Protein AF-A0A497XCG8-F1 (afdb_monomer_lite)

pLDDT: mean 85.21, std 13.61, range [32.03, 95.56]

Sequence (142 aa):
MACSGTEADVRARVDAELKDAPIACLMSTLQAMTPTEKSAFMKVGLITEDKKVTEKGQKYFKRGLFCYGDLSVEKINSMTDRSEPSVGMKATEVKFTAKLVNVADWATDPEIEKAFSGIKRQIVDLSKPHERRKLLVEGKTK

Radius of gyration: 18.38 Å; chains: 1; bounding box: 43×27×50 Å

Foldseek 3Di:
DPDPDDPVRVQVVVQVVQQQDCLQWDPDQLVRDDPLQVVLCVVVPQADPVSHGDPVVVVQQHPRTGGQFTKHFPFWPDWDWDQPPPPRKIKIKTKTKIATDPGHPSLPDPSNCVSVVCSVVSNVVRRDIDIDIDIGIDDDPD

Structure (mmCIF, N/CA/C/O backbone):
data_AF-A0A497XCG8-F1
#
_entry.id   AF-A0A497XCG8-F1
#
loop_
_atom_site.group_PDB
_atom_site.id
_atom_site.type_symbol
_atom_site.label_atom_id
_atom_site.label_alt_id
_atom_site.label_comp_id
_atom_site.label_asym_id
_atom_site.label_entity_id
_atom_site.label_seq_id
_atom_site.pdbx_PDB_ins_code
_atom_site.Cartn_x
_atom_site.Cartn_y
_atom_site.Cartn_z
_atom_site.occupancy
_atom_site.B_iso_or_equiv
_atom_site.auth_seq_id
_atom_site.auth_comp_id
_atom_site.auth_asym_id
_atom_site.auth_atom_id
_atom_site.pdbx_PDB_model_num
ATOM 1 N N . MET A 1 1 ? 25.227 0.749 -26.366 1.00 37.62 1 MET A N 1
ATOM 2 C CA . MET A 1 1 ? 25.231 -0.068 -25.135 1.00 37.62 1 MET A CA 1
ATOM 3 C C . MET A 1 1 ? 24.070 0.403 -24.292 1.00 37.62 1 MET A C 1
ATOM 5 O O . MET A 1 1 ? 24.172 1.472 -23.699 1.00 37.62 1 MET A O 1
ATOM 9 N N . ALA A 1 2 ? 22.967 -0.341 -24.380 1.00 40.22 2 ALA A N 1
ATOM 10 C CA . ALA A 1 2 ? 21.763 -0.127 -23.590 1.00 40.22 2 ALA A CA 1
ATOM 11 C C . ALA A 1 2 ? 22.088 -0.244 -22.098 1.00 40.22 2 ALA A C 1
ATOM 13 O O . ALA A 1 2 ? 23.079 -0.896 -21.751 1.00 40.22 2 ALA A O 1
ATOM 14 N N . CYS A 1 3 ? 21.294 0.399 -21.241 1.00 50.88 3 CYS A N 1
ATOM 15 C CA . CYS A 1 3 ? 21.427 0.257 -19.792 1.00 50.88 3 CYS A CA 1
ATOM 16 C C . CYS A 1 3 ? 21.552 -1.230 -19.435 1.00 50.88 3 CYS A C 1
ATOM 18 O O . CYS A 1 3 ? 20.736 -2.047 -19.853 1.00 50.88 3 CYS A O 1
ATOM 20 N N . SER A 1 4 ? 22.645 -1.598 -18.772 1.00 52.75 4 SER A N 1
ATOM 21 C CA . SER A 1 4 ? 23.145 -2.974 -18.677 1.00 52.75 4 SER A CA 1
ATOM 22 C C . SER A 1 4 ? 22.381 -3.813 -17.648 1.00 52.75 4 SER A C 1
ATOM 24 O O . SER A 1 4 ? 22.963 -4.320 -16.693 1.00 52.75 4 SER A O 1
ATOM 26 N N . GLY A 1 5 ? 21.071 -3.935 -17.835 1.00 61.16 5 GLY A N 1
ATOM 27 C CA . GLY A 1 5 ? 20.199 -4.862 -17.129 1.00 61.16 5 GLY A CA 1
ATOM 28 C C . GLY A 1 5 ? 19.216 -5.474 -18.118 1.00 61.16 5 GLY A C 1
ATOM 29 O O . GLY A 1 5 ? 18.736 -4.809 -19.036 1.00 61.16 5 GLY A O 1
ATOM 30 N N . THR A 1 6 ? 18.930 -6.756 -17.956 1.00 80.75 6 THR A N 1
ATOM 31 C CA . THR A 1 6 ? 17.840 -7.416 -18.676 1.00 80.75 6 THR A CA 1
ATOM 32 C C . THR A 1 6 ? 16.494 -6.790 -18.281 1.00 80.75 6 THR A C 1
ATOM 34 O O . THR A 1 6 ? 16.385 -6.126 -17.248 1.00 80.75 6 THR A O 1
ATOM 37 N N . GLU A 1 7 ? 15.429 -7.014 -19.062 1.00 82.56 7 GLU A N 1
ATOM 38 C CA . GLU A 1 7 ? 14.069 -6.592 -18.669 1.00 82.56 7 GLU A CA 1
ATOM 39 C C . GLU A 1 7 ? 13.702 -7.096 -17.260 1.00 82.56 7 GLU A C 1
ATOM 41 O O . GLU A 1 7 ? 13.033 -6.395 -16.501 1.00 82.56 7 GLU A O 1
ATOM 46 N N . ALA A 1 8 ? 14.202 -8.277 -16.879 1.00 85.62 8 ALA A N 1
ATOM 47 C CA . ALA A 1 8 ? 14.028 -8.839 -15.547 1.00 85.62 8 ALA A CA 1
ATOM 48 C C . ALA A 1 8 ? 14.709 -7.993 -14.456 1.00 85.62 8 ALA A C 1
ATOM 50 O O . ALA A 1 8 ? 14.098 -7.746 -13.416 1.00 85.62 8 ALA A O 1
ATOM 51 N N . ASP A 1 9 ? 15.922 -7.491 -14.702 1.00 85.75 9 ASP A N 1
ATOM 52 C CA . ASP A 1 9 ? 16.643 -6.628 -13.756 1.00 85.75 9 ASP A CA 1
ATOM 53 C C . ASP A 1 9 ? 15.937 -5.279 -13.585 1.00 85.75 9 ASP A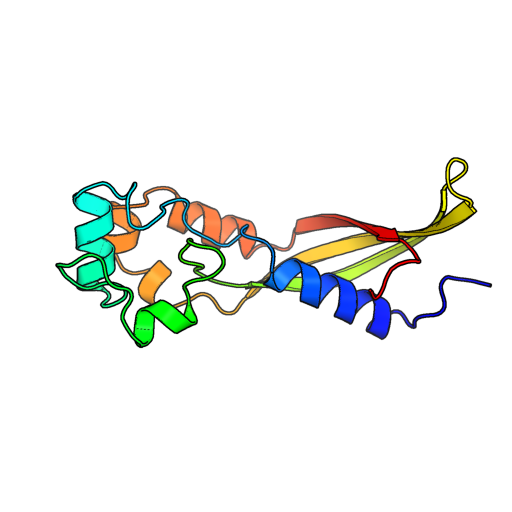 C 1
ATOM 55 O O . ASP A 1 9 ? 15.767 -4.782 -12.467 1.00 85.75 9 ASP A O 1
ATOM 59 N N . VAL A 1 10 ? 15.474 -4.694 -14.693 1.00 86.00 10 VAL A N 1
ATOM 60 C CA . VAL A 1 10 ? 14.697 -3.447 -14.678 1.00 86.00 10 VAL A CA 1
ATOM 61 C C . VAL A 1 10 ? 13.386 -3.647 -13.924 1.00 86.00 10 VAL A C 1
ATOM 63 O O . VAL A 1 10 ? 13.057 -2.846 -13.047 1.00 86.00 10 VAL A O 1
ATOM 66 N N . ARG A 1 11 ? 12.663 -4.735 -14.207 1.00 89.81 11 ARG A N 1
ATOM 67 C CA . ARG A 1 11 ? 11.433 -5.087 -13.495 1.00 89.81 11 ARG A CA 1
ATOM 68 C C . ARG A 1 11 ? 11.681 -5.236 -12.000 1.00 89.81 11 ARG A C 1
ATOM 70 O O . ARG A 1 11 ? 10.957 -4.621 -11.227 1.00 89.81 11 ARG A O 1
ATOM 77 N N . ALA A 1 12 ? 12.710 -5.981 -11.597 1.00 88.94 12 ALA A N 1
ATOM 78 C CA . ALA A 1 12 ? 13.037 -6.196 -10.190 1.00 88.94 12 ALA A CA 1
ATOM 79 C C . ALA A 1 12 ? 13.348 -4.881 -9.459 1.00 88.94 12 ALA A C 1
ATOM 81 O O . ALA A 1 12 ? 12.867 -4.669 -8.345 1.00 88.94 12 ALA A O 1
ATOM 82 N N . ARG A 1 13 ? 14.095 -3.967 -10.096 1.00 88.75 13 ARG A N 1
ATOM 83 C CA . ARG A 1 13 ? 14.369 -2.630 -9.541 1.00 88.75 13 ARG A CA 1
ATOM 84 C C . ARG A 1 13 ? 13.095 -1.803 -9.383 1.00 88.75 13 ARG A C 1
ATOM 86 O O . ARG A 1 13 ? 12.880 -1.225 -8.321 1.00 88.75 13 ARG A O 1
ATOM 93 N N . VAL A 1 14 ? 12.243 -1.764 -10.409 1.00 90.00 14 VAL A N 1
ATOM 94 C CA . VAL A 1 14 ? 10.971 -1.026 -10.349 1.00 90.00 14 VAL A CA 1
ATOM 95 C C . VAL A 1 14 ? 10.045 -1.627 -9.287 1.00 90.00 14 VAL A C 1
ATOM 97 O O . VAL A 1 14 ? 9.483 -0.879 -8.492 1.00 90.00 14 VAL A O 1
ATOM 100 N N . ASP A 1 15 ? 9.924 -2.954 -9.218 1.00 88.50 15 ASP A N 1
ATOM 101 C CA . ASP A 1 15 ? 9.139 -3.653 -8.193 1.00 88.50 15 ASP A CA 1
ATOM 102 C C . ASP A 1 15 ? 9.633 -3.340 -6.775 1.00 88.50 15 ASP A C 1
ATOM 104 O O . ASP A 1 15 ? 8.822 -3.087 -5.884 1.00 88.50 15 ASP A O 1
ATOM 108 N N . ALA A 1 16 ? 10.950 -3.327 -6.549 1.00 87.56 16 ALA A N 1
ATOM 109 C CA . ALA A 1 16 ? 11.521 -2.980 -5.249 1.00 87.56 16 ALA A CA 1
ATOM 110 C C . ALA A 1 16 ? 11.146 -1.549 -4.832 1.00 87.56 16 ALA A C 1
ATOM 112 O O . ALA A 1 16 ? 10.659 -1.337 -3.722 1.00 87.56 16 ALA A O 1
ATOM 113 N N . GLU A 1 17 ? 11.275 -0.578 -5.739 1.00 86.12 17 GLU A N 1
ATOM 114 C CA . GLU A 1 17 ? 10.885 0.807 -5.455 1.00 86.12 17 GLU A CA 1
ATOM 115 C C . GLU A 1 17 ? 9.375 0.975 -5.224 1.00 86.12 17 GLU A C 1
ATOM 117 O O . GLU A 1 17 ? 8.961 1.802 -4.408 1.00 86.12 17 GLU A O 1
ATOM 122 N N . LEU A 1 18 ? 8.536 0.205 -5.925 1.00 87.31 18 LEU A N 1
ATOM 123 C CA . LEU A 1 18 ? 7.083 0.228 -5.738 1.00 87.31 18 LEU A CA 1
ATOM 124 C C . LEU A 1 18 ? 6.662 -0.315 -4.369 1.00 87.31 18 LEU A C 1
ATOM 126 O O . LEU A 1 18 ? 5.756 0.253 -3.759 1.00 87.31 18 LEU A O 1
ATOM 130 N N . LYS A 1 19 ? 7.325 -1.364 -3.868 1.00 83.56 19 LYS A N 1
ATOM 131 C CA . LYS A 1 19 ? 7.069 -1.940 -2.532 1.00 83.56 19 LYS A CA 1
ATOM 132 C C . LYS A 1 19 ? 7.394 -0.983 -1.384 1.00 83.56 19 LYS A C 1
ATOM 134 O O . LYS A 1 19 ? 6.816 -1.096 -0.300 1.00 83.56 19 LYS A O 1
ATOM 139 N N . ASP A 1 20 ? 8.309 -0.053 -1.633 1.00 77.69 20 ASP A N 1
ATOM 140 C CA . ASP A 1 20 ? 8.715 0.997 -0.702 1.00 77.69 20 ASP A CA 1
ATOM 141 C C . ASP A 1 20 ? 7.881 2.284 -0.827 1.00 77.69 20 ASP A C 1
ATOM 143 O O . ASP A 1 20 ? 8.009 3.199 -0.004 1.00 77.69 20 ASP A O 1
ATOM 147 N N . ALA A 1 21 ? 7.037 2.394 -1.856 1.00 78.62 21 ALA A N 1
ATOM 148 C CA . ALA A 1 21 ? 6.224 3.576 -2.088 1.00 78.62 21 ALA A CA 1
ATOM 149 C C . ALA A 1 21 ? 4.983 3.586 -1.172 1.00 78.62 21 ALA A C 1
ATOM 151 O O . ALA A 1 21 ? 4.269 2.587 -1.093 1.00 78.62 21 ALA A O 1
ATOM 152 N N . PRO A 1 22 ? 4.633 4.726 -0.545 1.00 77.88 22 PRO A N 1
ATOM 153 C CA . PRO A 1 22 ? 3.510 4.814 0.393 1.00 77.88 22 PRO A CA 1
ATOM 154 C C . PRO A 1 22 ? 2.126 4.859 -0.292 1.00 77.88 22 PRO A C 1
ATOM 156 O O . PRO A 1 22 ? 1.179 5.416 0.251 1.00 77.88 22 PRO A O 1
ATOM 159 N N . ILE A 1 23 ? 2.005 4.335 -1.515 1.00 79.88 23 ILE A N 1
ATOM 160 C CA . ILE A 1 23 ? 0.810 4.502 -2.361 1.00 79.88 23 ILE A CA 1
ATOM 161 C C . ILE A 1 23 ? -0.353 3.655 -1.849 1.00 79.88 23 ILE A C 1
ATOM 163 O O . ILE A 1 23 ? -1.494 4.101 -1.862 1.00 79.88 23 ILE A O 1
ATOM 167 N N . ALA A 1 24 ? -0.054 2.452 -1.370 1.00 83.38 24 ALA A N 1
ATOM 168 C CA . ALA A 1 24 ? -1.023 1.549 -0.772 1.00 83.38 24 ALA A CA 1
ATOM 169 C C . ALA A 1 24 ? -1.019 1.682 0.758 1.00 83.38 24 ALA A C 1
ATOM 171 O O . ALA A 1 24 ? -0.964 0.682 1.470 1.00 83.38 24 ALA A O 1
ATOM 172 N N . CYS A 1 25 ? -0.999 2.916 1.273 1.00 88.31 25 CYS A N 1
ATOM 173 C CA . CYS A 1 25 ? -0.962 3.183 2.708 1.00 88.31 25 CYS A CA 1
ATOM 174 C C . CYS A 1 25 ? -1.982 4.242 3.118 1.00 88.31 25 CYS A C 1
ATOM 176 O O . CYS A 1 25 ? -2.308 5.153 2.359 1.00 88.31 25 CYS A O 1
ATOM 178 N N . LEU A 1 26 ? -2.477 4.125 4.347 1.00 82.81 26 LEU A N 1
ATOM 179 C CA . LEU A 1 26 ? -3.334 5.125 4.967 1.00 82.81 26 LEU A CA 1
ATOM 180 C C . LEU A 1 26 ? -2.468 6.214 5.605 1.00 82.81 26 LEU A C 1
ATOM 182 O O . LEU A 1 26 ? -1.556 5.931 6.389 1.00 82.81 26 LEU A O 1
ATOM 186 N N . MET A 1 27 ? -2.751 7.468 5.251 1.00 68.19 27 MET A N 1
ATOM 187 C CA . MET A 1 27 ? -2.055 8.639 5.778 1.00 68.19 27 MET A CA 1
ATOM 188 C C . MET A 1 27 ? -2.512 8.963 7.201 1.00 68.19 27 MET A C 1
ATOM 190 O O . MET A 1 27 ? -3.380 9.801 7.410 1.00 68.19 27 MET A O 1
ATOM 194 N N . SER A 1 28 ? -1.893 8.330 8.191 1.00 65.81 28 SER A N 1
ATOM 195 C CA . SER A 1 28 ? -2.092 8.701 9.591 1.00 65.81 28 SER A CA 1
ATOM 196 C C . SER A 1 28 ? -0.920 8.203 10.428 1.00 65.81 28 SER A C 1
ATOM 198 O O . SER A 1 28 ? -0.834 7.015 10.750 1.00 65.81 28 SER A O 1
ATOM 200 N N . THR A 1 29 ? -0.005 9.106 10.792 1.00 70.81 29 THR A N 1
ATOM 201 C CA . THR A 1 29 ? 0.973 8.794 11.840 1.00 70.81 29 THR A CA 1
ATOM 202 C C . THR A 1 29 ? 0.211 8.529 13.138 1.00 70.81 29 THR A C 1
ATOM 204 O O . THR A 1 29 ? -0.832 9.135 13.384 1.00 70.81 29 THR A O 1
ATOM 207 N N . LEU A 1 30 ? 0.718 7.644 13.999 1.00 77.75 30 LEU A N 1
ATOM 208 C CA . LEU A 1 30 ? 0.051 7.270 15.263 1.00 77.75 30 LEU A CA 1
ATOM 209 C C . LEU A 1 30 ? -0.350 8.484 16.122 1.00 77.75 30 LEU A C 1
ATOM 211 O O . LEU A 1 30 ? -1.306 8.437 16.895 1.00 77.75 30 LEU A O 1
ATOM 215 N N . GLN A 1 31 ? 0.396 9.582 15.990 1.00 78.06 31 GLN A N 1
ATOM 216 C CA . GLN A 1 31 ? 0.159 10.832 16.704 1.00 78.06 31 GLN A CA 1
ATOM 217 C C . GLN A 1 31 ? -0.975 11.670 16.100 1.00 78.06 31 GLN A C 1
ATOM 219 O O . GLN A 1 31 ? -1.666 12.347 16.856 1.00 78.06 31 GLN A O 1
ATOM 224 N N . ALA A 1 32 ? -1.186 11.593 14.784 1.00 84.06 32 ALA A N 1
ATOM 225 C CA . ALA A 1 32 ? -2.171 12.381 14.044 1.00 84.06 32 ALA A CA 1
ATOM 226 C C . ALA A 1 32 ? -3.516 11.661 13.826 1.00 84.06 32 ALA A C 1
ATOM 228 O O . ALA A 1 32 ? -4.431 12.262 13.273 1.00 84.06 32 ALA A O 1
ATOM 229 N N . MET A 1 33 ? -3.647 1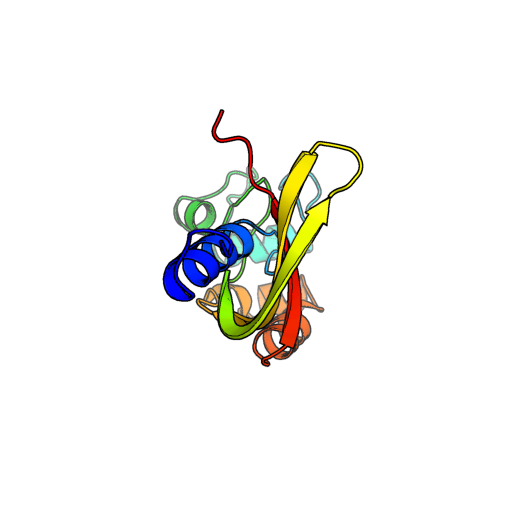0.397 14.252 1.00 88.12 33 MET A N 1
ATOM 230 C CA . MET A 1 33 ? -4.899 9.642 14.134 1.00 88.12 33 MET A CA 1
ATOM 231 C C . MET A 1 33 ? -6.040 10.307 14.903 1.00 88.12 33 MET A C 1
ATOM 233 O O . MET A 1 33 ? -5.920 10.615 16.095 1.00 88.12 33 MET A O 1
ATOM 237 N N . THR A 1 34 ? -7.184 10.427 14.242 1.00 91.06 34 THR A N 1
ATOM 238 C CA . THR A 1 34 ? -8.455 10.751 14.888 1.00 91.06 34 THR A CA 1
ATOM 239 C C . THR A 1 34 ? -8.868 9.630 15.855 1.00 91.06 34 THR A C 1
ATOM 241 O O . THR A 1 34 ? -8.428 8.481 15.720 1.00 91.06 34 THR A O 1
ATOM 244 N N . PRO A 1 35 ? -9.751 9.906 16.833 1.00 91.44 35 PRO A N 1
ATOM 245 C CA . PRO A 1 35 ? -10.274 8.868 17.722 1.00 91.44 35 PRO A CA 1
ATOM 246 C C . PRO A 1 35 ? -10.929 7.698 16.972 1.00 91.44 35 PRO A C 1
ATOM 248 O O . PRO A 1 35 ? -10.781 6.546 17.379 1.00 91.44 35 PRO A O 1
ATOM 251 N N . THR A 1 36 ? -11.608 7.983 15.858 1.00 92.25 36 THR A N 1
ATOM 252 C CA . THR A 1 36 ? -12.275 6.980 15.019 1.00 92.25 36 THR A CA 1
ATOM 253 C C . THR A 1 36 ? -11.272 6.061 14.328 1.00 92.25 36 THR A C 1
ATOM 255 O O . THR A 1 36 ? -11.407 4.842 14.412 1.00 92.25 36 THR A O 1
ATOM 258 N N . GLU A 1 37 ? -10.228 6.619 13.714 1.00 92.00 37 GLU A N 1
ATOM 259 C CA . GLU A 1 37 ? -9.154 5.843 13.076 1.00 92.00 37 GLU A CA 1
ATOM 260 C C . GLU A 1 37 ? -8.387 5.002 14.098 1.00 92.00 37 GLU A C 1
ATOM 262 O O . GLU A 1 37 ? -8.127 3.820 13.867 1.00 92.00 37 GLU A O 1
ATOM 267 N N . LYS A 1 38 ? -8.088 5.584 15.267 1.00 91.81 38 LYS A N 1
ATOM 268 C CA . LYS A 1 38 ? -7.454 4.861 16.373 1.00 91.81 38 LYS A CA 1
ATOM 269 C C . LYS A 1 38 ? -8.303 3.657 16.786 1.00 91.81 38 LYS A C 1
ATOM 271 O O . LYS A 1 38 ? -7.779 2.552 16.902 1.00 91.81 38 LYS A O 1
ATOM 276 N N . SER A 1 39 ? -9.604 3.861 16.997 1.00 93.62 39 SER A N 1
ATOM 277 C CA . SER A 1 39 ? -10.521 2.787 17.389 1.00 93.62 39 SER A CA 1
ATOM 278 C C . SER A 1 39 ? -10.578 1.679 16.337 1.00 93.62 39 SER A C 1
ATOM 280 O O . SER A 1 39 ? -10.486 0.506 16.696 1.00 93.62 39 SER A O 1
ATOM 282 N N . ALA A 1 40 ? -10.639 2.033 15.051 1.00 94.25 40 ALA A N 1
ATOM 283 C CA . ALA A 1 40 ? -10.639 1.056 13.968 1.00 94.25 40 ALA A CA 1
ATOM 284 C C . ALA A 1 40 ? -9.349 0.220 13.958 1.00 94.25 40 ALA A C 1
ATOM 286 O O . ALA A 1 40 ? -9.417 -1.008 13.992 1.00 94.25 40 ALA A O 1
ATOM 287 N N . PHE A 1 41 ? -8.172 0.856 14.023 1.00 93.81 41 PHE A N 1
ATOM 288 C CA . PHE A 1 41 ? -6.895 0.135 14.074 1.00 93.81 41 PHE A CA 1
ATOM 289 C C . PHE A 1 41 ? -6.711 -0.711 15.337 1.00 93.81 41 PHE A C 1
ATOM 291 O O . PHE A 1 41 ? -6.087 -1.771 15.271 1.00 93.81 41 PHE A O 1
ATOM 298 N N . MET A 1 42 ? -7.252 -0.281 16.478 1.00 94.62 42 MET A N 1
ATOM 299 C CA . MET A 1 42 ? -7.269 -1.098 17.692 1.00 94.62 42 MET A CA 1
ATOM 300 C C . MET A 1 42 ? -8.145 -2.341 17.521 1.00 94.62 42 MET A C 1
ATOM 302 O O . MET A 1 42 ? -7.711 -3.434 17.877 1.00 94.62 42 MET A O 1
ATOM 306 N N . LYS A 1 43 ? -9.345 -2.201 16.941 1.00 95.56 43 LYS A N 1
ATOM 307 C CA . LYS A 1 43 ? -10.267 -3.325 16.708 1.00 95.56 43 LYS A CA 1
ATOM 308 C C . LYS A 1 43 ? -9.657 -4.398 15.814 1.00 95.56 43 LYS A C 1
ATOM 310 O O . LYS A 1 43 ? -9.758 -5.580 16.124 1.00 95.56 43 LYS A O 1
ATOM 315 N N . VAL A 1 44 ? -8.955 -3.996 14.754 1.00 94.69 44 VAL A N 1
ATOM 316 C CA . VAL A 1 44 ? -8.235 -4.947 13.887 1.00 94.69 44 VAL A CA 1
ATOM 317 C C . VAL A 1 44 ? -6.883 -5.394 14.465 1.00 94.69 44 VAL A C 1
ATOM 319 O O . VAL A 1 44 ? -6.166 -6.183 13.837 1.00 94.69 44 VAL A O 1
ATOM 322 N N . GLY A 1 45 ? -6.527 -4.926 15.663 1.00 94.75 45 GLY A N 1
ATOM 323 C CA . GLY A 1 45 ? -5.346 -5.344 16.411 1.00 94.75 45 GLY A CA 1
ATOM 324 C C . GLY A 1 45 ? -4.024 -4.845 15.834 1.00 94.75 45 GLY A C 1
ATOM 325 O O . GLY A 1 45 ? -3.009 -5.510 16.025 1.00 94.75 45 GLY A O 1
ATOM 326 N N . LEU A 1 46 ? -4.011 -3.726 15.103 1.00 94.19 46 LEU A N 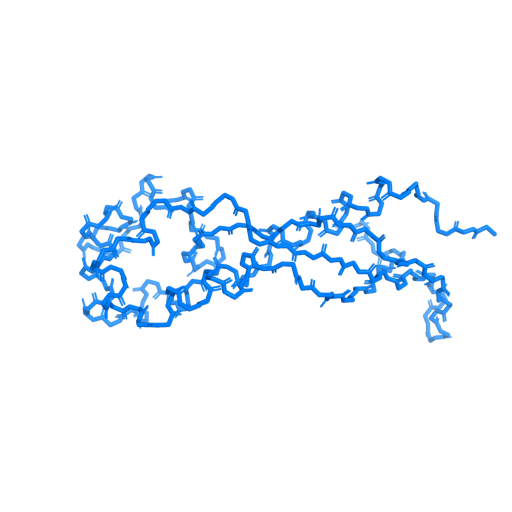1
ATOM 327 C CA . LEU A 1 46 ? -2.787 -3.119 14.557 1.00 94.19 46 LEU A CA 1
ATOM 328 C C . LEU A 1 46 ? -2.090 -2.183 15.552 1.00 94.19 46 LEU A C 1
ATOM 330 O O . LEU A 1 46 ? -0.870 -2.011 15.486 1.00 94.19 46 LEU A O 1
ATOM 334 N N . ILE A 1 47 ? -2.843 -1.603 16.486 1.00 94.44 47 ILE A N 1
ATOM 335 C CA . ILE A 1 47 ? -2.306 -0.741 17.544 1.00 94.44 47 ILE A CA 1
ATOM 336 C C . ILE A 1 47 ? -2.933 -1.063 18.901 1.00 94.44 47 ILE A C 1
ATOM 338 O O . ILE A 1 47 ? -4.021 -1.629 18.974 1.00 94.44 47 ILE A O 1
ATOM 342 N N . THR A 1 48 ? -2.254 -0.667 19.972 1.00 92.75 48 THR A N 1
ATOM 343 C CA . THR A 1 48 ? -2.760 -0.723 21.348 1.00 92.75 48 THR A CA 1
ATOM 344 C C . THR A 1 48 ? -3.408 0.598 21.773 1.00 92.75 48 THR A C 1
ATOM 346 O O . THR A 1 48 ? -3.270 1.631 21.108 1.00 92.75 48 THR A O 1
ATOM 349 N N . GLU A 1 49 ? -4.072 0.591 22.932 1.00 88.75 49 GLU A N 1
ATOM 350 C CA . GLU A 1 49 ? -4.628 1.795 23.565 1.00 88.75 49 GLU A CA 1
ATOM 351 C C . GLU A 1 49 ? -3.584 2.897 23.783 1.00 88.75 49 GLU A C 1
ATOM 353 O O . GLU A 1 49 ? -3.863 4.069 23.514 1.00 88.75 49 GLU A O 1
ATOM 358 N N . ASP A 1 50 ? -2.355 2.523 24.140 1.00 88.25 50 ASP A N 1
ATOM 359 C CA . ASP A 1 50 ? -1.220 3.436 24.347 1.00 88.25 50 ASP A CA 1
ATOM 360 C C . ASP A 1 50 ? -0.593 3.951 23.039 1.00 88.25 50 ASP A C 1
ATOM 362 O O . ASP A 1 50 ? 0.508 4.503 23.048 1.00 88.25 50 ASP A O 1
ATOM 366 N N . LYS A 1 51 ? -1.260 3.752 21.892 1.00 83.62 51 LYS A N 1
ATOM 367 C CA . LYS A 1 51 ? -0.764 4.113 20.552 1.00 83.62 51 LYS A CA 1
ATOM 368 C C . LYS A 1 51 ? 0.549 3.411 20.182 1.00 83.62 51 LYS A C 1
ATOM 370 O O . LYS A 1 51 ? 1.346 3.954 19.417 1.00 83.62 51 LYS A O 1
ATOM 375 N N . LYS A 1 52 ? 0.781 2.199 20.693 1.00 91.62 52 LYS A N 1
ATOM 376 C CA . LYS A 1 52 ? 1.916 1.363 20.274 1.00 91.62 52 LYS A CA 1
ATOM 377 C C . LYS A 1 52 ? 1.487 0.449 19.136 1.00 91.62 52 LYS A C 1
ATOM 379 O O . LYS A 1 52 ? 0.382 -0.083 19.154 1.00 91.62 52 LYS A O 1
ATOM 384 N N . VAL A 1 53 ? 2.363 0.253 18.157 1.00 93.44 53 VAL A N 1
ATOM 385 C CA . VAL A 1 53 ? 2.138 -0.711 17.072 1.00 93.44 53 VAL A CA 1
ATOM 386 C C . VAL A 1 53 ? 2.289 -2.126 17.630 1.00 93.44 53 VAL A C 1
ATOM 388 O O . VAL A 1 53 ? 3.293 -2.425 18.276 1.00 93.44 53 VAL A O 1
ATOM 391 N N . THR A 1 54 ? 1.305 -2.990 17.391 1.00 95.31 54 THR A N 1
ATOM 392 C CA . THR A 1 54 ? 1.370 -4.407 17.788 1.00 95.31 54 THR A CA 1
ATOM 393 C C . THR A 1 54 ? 2.311 -5.192 16.872 1.00 95.31 54 THR A C 1
ATOM 395 O O . THR A 1 54 ? 2.666 -4.725 15.792 1.00 95.31 54 THR A O 1
ATOM 398 N N . GLU A 1 55 ? 2.664 -6.428 17.225 1.00 95.12 55 GLU A N 1
ATOM 399 C CA . GLU A 1 55 ? 3.424 -7.313 16.323 1.00 95.12 55 GLU A CA 1
ATOM 400 C C . GLU A 1 55 ? 2.703 -7.540 14.984 1.00 95.12 55 GLU A C 1
ATOM 402 O O . GLU A 1 55 ? 3.321 -7.550 13.919 1.00 95.12 55 GLU A O 1
ATOM 407 N N . LYS A 1 56 ? 1.368 -7.654 15.017 1.00 93.44 56 LYS A N 1
ATOM 408 C CA . LYS A 1 56 ? 0.539 -7.707 13.806 1.00 93.44 56 LYS A CA 1
ATOM 409 C C . LYS A 1 56 ? 0.659 -6.406 13.009 1.00 93.44 56 LYS A C 1
ATOM 411 O O . LYS A 1 56 ? 0.840 -6.455 11.797 1.00 93.44 56 LYS A O 1
ATOM 416 N N . GLY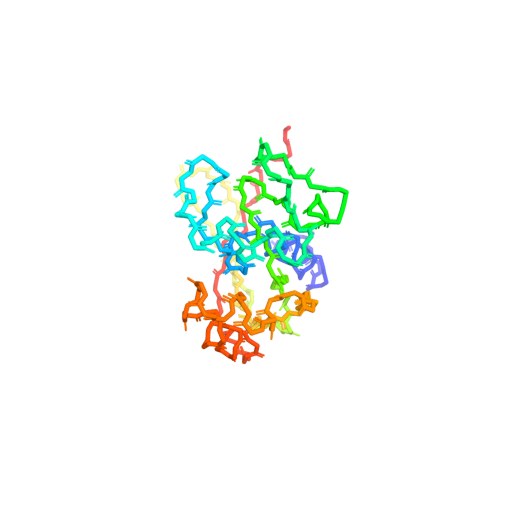 A 1 57 ? 0.593 -5.263 13.688 1.00 91.38 57 GLY A N 1
ATOM 417 C CA . GLY A 1 57 ? 0.745 -3.936 13.100 1.00 91.38 57 GLY A CA 1
ATOM 418 C C . GLY A 1 57 ? 2.096 -3.716 12.431 1.00 91.38 57 GLY A C 1
ATOM 419 O O . GLY A 1 57 ? 2.141 -3.152 11.341 1.00 91.38 57 GLY A O 1
ATOM 420 N N . GLN A 1 58 ? 3.184 -4.208 13.027 1.00 92.69 58 GLN A N 1
ATOM 421 C CA . GLN A 1 58 ? 4.546 -4.022 12.516 1.00 92.69 58 GLN A CA 1
ATOM 422 C C . GLN A 1 58 ? 4.724 -4.580 11.102 1.00 92.69 58 GLN A C 1
ATOM 424 O O . GLN A 1 58 ? 5.436 -3.981 10.303 1.00 92.69 58 GLN A O 1
ATOM 429 N N . LYS A 1 59 ? 4.016 -5.663 10.752 1.00 91.44 59 LYS A N 1
ATOM 430 C CA . LYS A 1 59 ? 4.026 -6.241 9.394 1.00 91.44 59 LYS A CA 1
ATOM 431 C C . LYS A 1 59 ? 3.558 -5.254 8.321 1.00 91.44 59 LYS A C 1
ATOM 433 O O . LYS A 1 59 ? 3.974 -5.352 7.171 1.00 91.44 59 LYS A O 1
ATOM 438 N N . TYR A 1 60 ? 2.699 -4.313 8.703 1.00 91.44 60 TYR A N 1
ATOM 439 C CA . TYR A 1 60 ? 2.065 -3.347 7.809 1.00 91.44 60 TYR A CA 1
ATOM 440 C C . TYR A 1 60 ? 2.564 -1.917 8.037 1.00 91.44 60 TYR A C 1
ATOM 442 O O . TYR A 1 60 ? 2.253 -1.029 7.247 1.00 91.44 60 TYR A O 1
ATOM 450 N N . PHE A 1 61 ? 3.324 -1.667 9.105 1.00 90.44 61 PHE A N 1
ATOM 451 C CA . PHE A 1 61 ? 3.750 -0.329 9.492 1.00 90.44 61 PHE A CA 1
ATOM 452 C C . PHE A 1 61 ? 5.079 0.040 8.825 1.00 90.44 61 PHE A C 1
ATOM 454 O O . PHE A 1 61 ? 6.154 -0.346 9.285 1.00 90.44 61 PHE A O 1
ATOM 461 N N . LYS A 1 62 ? 5.015 0.810 7.737 1.00 87.31 62 LYS A N 1
ATOM 462 C CA . LYS A 1 62 ? 6.180 1.254 6.959 1.00 87.31 62 LYS A CA 1
ATOM 463 C C . LYS A 1 62 ? 6.266 2.778 6.996 1.00 87.31 62 LYS A C 1
ATOM 465 O O . LYS A 1 62 ? 5.292 3.466 6.710 1.00 87.31 62 LYS A O 1
ATOM 470 N N . ARG A 1 63 ? 7.442 3.321 7.335 1.00 84.75 63 ARG A N 1
ATOM 471 C CA . ARG A 1 63 ? 7.731 4.776 7.309 1.00 84.75 63 ARG A CA 1
ATOM 472 C C . ARG A 1 63 ? 6.695 5.637 8.059 1.00 84.75 63 ARG A C 1
ATOM 474 O O . ARG A 1 63 ? 6.383 6.745 7.640 1.00 84.75 63 ARG A O 1
ATOM 481 N N . GLY A 1 64 ? 6.159 5.125 9.169 1.00 86.06 64 GLY A N 1
ATOM 482 C CA . GLY A 1 64 ? 5.169 5.839 9.981 1.00 86.06 64 GLY A CA 1
ATOM 483 C C . GLY A 1 64 ? 3.716 5.705 9.512 1.00 86.06 64 GLY A C 1
ATOM 484 O O . GLY A 1 64 ? 2.856 6.384 10.070 1.00 86.06 64 GLY A O 1
ATOM 485 N N . LEU A 1 65 ? 3.439 4.857 8.516 1.00 89.62 65 LEU A N 1
ATOM 486 C CA . LEU A 1 65 ? 2.125 4.660 7.901 1.00 89.62 65 LEU A CA 1
ATOM 487 C C . LEU A 1 65 ? 1.715 3.183 7.933 1.00 89.62 65 LEU A C 1
ATOM 489 O O . LEU A 1 65 ? 2.568 2.300 7.861 1.00 89.62 65 LEU A O 1
ATOM 493 N N . PHE A 1 66 ? 0.408 2.913 7.981 1.00 91.69 66 PHE A N 1
ATOM 494 C CA . PHE A 1 66 ? -0.131 1.561 7.809 1.00 91.69 66 PHE A CA 1
ATOM 495 C C . PHE A 1 66 ? -0.426 1.289 6.336 1.00 91.69 66 PHE A C 1
ATOM 497 O O . PHE A 1 66 ? -1.297 1.924 5.742 1.00 91.69 66 PHE A O 1
ATOM 504 N N . CYS A 1 67 ? 0.303 0.341 5.758 1.00 93.12 67 CYS A N 1
ATOM 505 C CA . CYS A 1 67 ? 0.180 -0.062 4.367 1.00 93.12 67 CYS A CA 1
ATOM 506 C C . CYS A 1 67 ? -0.712 -1.290 4.227 1.00 93.12 67 CYS A C 1
ATOM 508 O O . CYS A 1 67 ? -0.496 -2.311 4.878 1.00 93.12 67 CYS A O 1
ATOM 510 N N . TYR A 1 68 ? -1.726 -1.173 3.379 1.00 93.75 68 TYR A N 1
ATOM 511 C CA . TYR A 1 68 ? -2.742 -2.188 3.147 1.00 93.75 68 TYR A CA 1
ATOM 512 C C . TYR A 1 68 ? -2.440 -3.094 1.954 1.00 93.75 68 TYR A C 1
ATOM 514 O O . TYR A 1 68 ? -3.232 -3.984 1.679 1.00 93.75 68 TYR A O 1
ATOM 522 N N . GLY A 1 69 ? -1.334 -2.889 1.240 1.00 92.69 69 GLY A N 1
ATOM 523 C CA . GLY A 1 69 ? -0.886 -3.769 0.163 1.00 92.69 69 GLY A CA 1
ATOM 524 C C . GLY A 1 69 ? 0.425 -3.295 -0.453 1.00 92.69 69 GLY A C 1
ATOM 525 O O . GLY A 1 69 ? 1.035 -2.336 0.026 1.00 92.69 69 GLY A O 1
ATOM 526 N N . ASP A 1 70 ? 0.840 -3.954 -1.530 1.00 91.88 70 ASP A N 1
ATOM 527 C CA . ASP A 1 70 ? 2.023 -3.589 -2.306 1.00 91.88 70 ASP A CA 1
ATOM 528 C C . ASP A 1 70 ? 1.628 -3.318 -3.760 1.00 91.88 70 ASP A C 1
ATOM 530 O O . ASP A 1 70 ? 0.749 -3.979 -4.312 1.00 91.88 70 ASP A O 1
ATOM 534 N N . LEU A 1 71 ? 2.298 -2.375 -4.420 1.00 92.19 71 LEU A N 1
ATOM 535 C CA . LEU A 1 71 ? 2.222 -2.285 -5.876 1.00 92.19 71 LEU A CA 1
ATOM 536 C C . LEU A 1 71 ? 3.256 -3.218 -6.495 1.00 92.19 71 LEU A C 1
ATOM 538 O O . LEU A 1 71 ? 4.409 -3.241 -6.065 1.00 92.19 71 LEU A O 1
ATOM 542 N N . SER A 1 72 ? 2.852 -3.938 -7.536 1.00 92.88 72 SER A N 1
ATOM 543 C CA . SER A 1 72 ? 3.763 -4.754 -8.332 1.00 92.88 72 SER A CA 1
ATOM 544 C C . SER A 1 72 ? 3.579 -4.500 -9.821 1.00 92.88 72 SER A C 1
ATOM 546 O O . SER A 1 72 ? 2.467 -4.261 -10.302 1.00 92.88 72 SER A O 1
ATOM 548 N N . VAL A 1 73 ? 4.694 -4.539 -10.541 1.00 94.00 73 VAL A N 1
ATOM 549 C CA . VAL A 1 73 ? 4.778 -4.493 -11.992 1.00 94.00 73 VAL A CA 1
ATOM 550 C C . VAL A 1 73 ? 4.122 -5.743 -12.557 1.00 94.00 73 VAL A C 1
ATOM 552 O O . VAL A 1 73 ? 4.597 -6.869 -12.395 1.00 94.00 73 VAL A O 1
ATOM 555 N N . GLU A 1 74 ? 3.045 -5.531 -13.295 1.00 93.69 74 GLU A N 1
ATOM 556 C CA . GLU A 1 74 ? 2.428 -6.565 -14.110 1.00 93.69 74 GLU A CA 1
ATOM 557 C C . GLU A 1 74 ? 3.204 -6.752 -15.415 1.00 93.69 74 GLU A C 1
ATOM 559 O O . GLU A 1 74 ? 3.513 -7.883 -15.796 1.00 93.69 74 GLU A O 1
ATOM 564 N N . LYS A 1 75 ? 3.558 -5.641 -16.072 1.00 92.94 75 LYS A N 1
ATOM 565 C CA . LYS A 1 75 ? 4.211 -5.643 -17.383 1.00 92.94 75 LYS A CA 1
ATOM 566 C C . LYS A 1 75 ? 5.105 -4.420 -17.578 1.00 92.94 75 LYS A C 1
ATOM 568 O O . LYS A 1 75 ? 4.709 -3.308 -17.237 1.00 92.94 75 LYS A O 1
ATOM 573 N N . ILE A 1 76 ? 6.268 -4.611 -18.201 1.00 93.12 76 ILE A N 1
ATOM 574 C CA . ILE A 1 76 ? 7.063 -3.517 -18.772 1.00 93.12 76 ILE A CA 1
ATOM 575 C C . ILE A 1 76 ? 6.515 -3.205 -20.171 1.00 93.12 76 ILE A C 1
ATOM 577 O O . ILE A 1 76 ? 6.438 -4.081 -21.030 1.00 93.12 76 ILE A O 1
ATOM 581 N N . ASN A 1 77 ? 6.085 -1.962 -20.392 1.00 93.06 77 ASN A N 1
ATOM 582 C CA . ASN A 1 77 ? 5.491 -1.528 -21.660 1.00 93.06 77 ASN A CA 1
ATOM 583 C C . ASN A 1 77 ? 6.576 -1.028 -22.624 1.00 93.06 77 ASN A C 1
ATOM 585 O O . ASN A 1 77 ? 6.523 -1.321 -23.815 1.00 93.06 77 ASN A O 1
ATOM 589 N N . SER A 1 78 ? 7.559 -0.276 -22.119 1.00 91.50 78 SER A N 1
ATOM 590 C CA . SER A 1 78 ? 8.703 0.194 -22.908 1.00 91.50 78 SER A CA 1
ATOM 591 C C . SER A 1 78 ? 9.865 0.638 -22.022 1.00 91.50 78 SER A C 1
ATOM 593 O O . SER A 1 78 ? 9.644 1.155 -20.925 1.00 91.50 78 SER A O 1
ATOM 595 N N . MET A 1 79 ? 11.084 0.541 -22.548 1.00 90.06 79 MET A N 1
ATOM 596 C CA . MET A 1 79 ? 12.301 1.085 -21.945 1.00 90.06 79 MET A CA 1
ATOM 597 C C . MET A 1 79 ? 12.994 1.994 -22.958 1.00 90.06 79 MET A C 1
ATOM 599 O O . MET A 1 79 ? 13.238 1.579 -24.089 1.00 90.06 79 MET A O 1
ATOM 603 N N . THR A 1 80 ? 13.298 3.224 -22.555 1.00 88.31 80 THR A N 1
ATOM 604 C CA . THR A 1 80 ? 13.939 4.221 -23.415 1.00 88.31 80 THR A CA 1
ATOM 605 C C . THR A 1 80 ? 15.158 4.786 -22.710 1.00 88.31 80 THR A C 1
ATOM 607 O O . THR A 1 80 ? 15.027 5.447 -21.679 1.00 88.31 80 THR A O 1
ATOM 610 N N . ASP A 1 81 ? 16.340 4.572 -23.282 1.00 84.88 81 ASP A N 1
ATOM 611 C CA . ASP A 1 81 ? 17.563 5.185 -22.775 1.00 84.88 81 ASP A CA 1
ATOM 612 C C . ASP A 1 81 ? 17.516 6.707 -22.956 1.00 84.88 81 ASP A C 1
ATOM 614 O O . ASP A 1 81 ? 17.151 7.240 -24.008 1.00 84.88 81 ASP A O 1
ATOM 618 N N . ARG A 1 82 ? 17.893 7.416 -21.900 1.00 78.19 82 ARG A N 1
ATOM 619 C CA . ARG A 1 82 ? 18.010 8.867 -21.830 1.00 78.19 82 ARG A CA 1
ATOM 620 C C . ARG A 1 82 ? 19.432 9.202 -21.394 1.00 78.19 82 ARG A C 1
ATOM 622 O O . ARG A 1 82 ? 19.929 8.700 -20.390 1.00 78.19 82 ARG A O 1
ATOM 629 N N . SER A 1 83 ? 20.092 10.073 -22.143 1.00 67.62 83 SER A N 1
ATOM 630 C CA . SER A 1 83 ? 21.291 10.752 -21.654 1.00 67.62 83 SER A CA 1
ATOM 631 C C . SER A 1 83 ? 20.827 11.968 -20.867 1.00 67.62 83 SER A C 1
ATOM 633 O O . SER A 1 83 ? 20.137 12.811 -21.439 1.00 67.62 83 SER A O 1
ATOM 635 N N . GLU A 1 84 ? 21.154 12.058 -19.578 1.00 58.06 84 GLU A N 1
ATOM 636 C CA . GLU A 1 84 ? 20.826 13.243 -18.785 1.00 58.06 84 GLU A CA 1
ATOM 637 C C . GLU A 1 84 ? 21.941 14.290 -18.999 1.00 58.06 84 GLU A C 1
ATOM 639 O O . GLU A 1 84 ? 23.056 14.111 -18.493 1.00 58.06 84 GLU A O 1
ATOM 644 N N . PRO A 1 85 ? 21.710 15.357 -19.797 1.00 52.81 85 PRO A N 1
ATOM 645 C CA . PRO A 1 85 ? 22.796 16.191 -20.330 1.00 52.81 85 PRO A CA 1
ATOM 646 C C . PRO A 1 85 ? 23.529 17.011 -19.262 1.00 52.81 85 PRO A C 1
ATOM 648 O O . PRO A 1 85 ? 24.642 17.472 -19.489 1.00 52.81 85 PRO A O 1
ATOM 651 N N . SER A 1 86 ? 22.906 17.207 -18.101 1.00 58.53 86 SER A N 1
ATOM 652 C CA . SER A 1 86 ? 23.356 18.095 -17.026 1.00 58.53 86 SER A CA 1
ATOM 653 C C . SER A 1 86 ? 24.337 17.454 -16.037 1.00 58.53 86 SER A C 1
ATOM 655 O O . SER A 1 86 ? 24.999 18.182 -15.302 1.00 58.53 86 SER A O 1
ATOM 657 N N . VAL A 1 87 ? 24.447 16.121 -15.997 1.00 57.88 87 VAL A N 1
ATOM 658 C CA . VAL A 1 87 ? 25.251 15.390 -14.988 1.00 57.88 87 VAL A CA 1
ATOM 659 C C . VAL A 1 87 ? 26.111 14.259 -15.563 1.00 57.88 87 VAL A C 1
ATOM 661 O O . VAL A 1 87 ? 26.834 13.604 -14.815 1.00 57.88 87 VAL A O 1
ATOM 664 N N . GLY A 1 88 ? 26.057 14.008 -16.877 1.00 63.47 88 GLY A N 1
ATOM 665 C CA . GLY A 1 88 ? 26.822 12.929 -17.519 1.00 63.47 88 GLY A CA 1
ATOM 666 C C . GLY A 1 88 ? 26.379 11.516 -17.113 1.00 63.47 88 GLY A C 1
ATOM 667 O O . GLY A 1 88 ? 27.081 10.549 -17.398 1.00 63.47 88 GLY A O 1
ATOM 668 N N . MET A 1 89 ? 25.225 11.388 -16.451 1.00 68.44 89 MET A N 1
ATOM 669 C CA . MET A 1 89 ? 24.649 10.107 -16.045 1.00 68.44 89 MET A CA 1
ATOM 670 C C . MET A 1 89 ? 23.767 9.544 -17.159 1.00 68.44 89 MET A C 1
ATOM 672 O O . MET A 1 89 ? 23.063 10.279 -17.862 1.00 68.44 89 MET A O 1
ATOM 676 N N . LYS A 1 90 ? 23.786 8.218 -17.312 1.00 76.69 90 LYS A N 1
ATOM 677 C CA . LYS A 1 90 ? 22.792 7.522 -18.130 1.00 76.69 90 LYS A CA 1
ATOM 678 C C . LYS A 1 90 ? 21.557 7.260 -17.282 1.00 76.69 90 LYS A C 1
ATOM 680 O O . LYS A 1 90 ? 21.664 6.951 -16.095 1.00 76.69 90 LYS A O 1
ATOM 685 N N . ALA A 1 91 ? 20.393 7.364 -17.899 1.00 82.38 91 ALA A N 1
ATOM 686 C CA . ALA A 1 91 ? 19.134 7.007 -17.281 1.00 82.38 91 ALA A CA 1
ATOM 687 C C . ALA A 1 91 ? 18.290 6.163 -18.238 1.00 82.38 91 ALA A C 1
ATOM 689 O O . ALA A 1 91 ? 18.380 6.307 -19.453 1.00 82.38 91 ALA A O 1
ATOM 690 N N . THR A 1 92 ? 17.430 5.306 -17.703 1.00 86.25 92 THR A N 1
ATOM 691 C CA . THR A 1 92 ? 16.397 4.607 -18.471 1.00 86.25 92 THR A CA 1
ATOM 692 C C . THR A 1 92 ? 15.040 5.121 -18.041 1.00 86.25 92 THR A C 1
ATOM 694 O O . THR A 1 92 ? 14.667 5.020 -16.872 1.00 86.25 92 THR A O 1
ATOM 697 N N . GLU A 1 93 ? 14.267 5.651 -18.980 1.00 89.19 93 GLU A N 1
ATOM 698 C CA . GLU A 1 93 ? 12.841 5.867 -18.772 1.00 89.19 93 GLU A CA 1
ATOM 699 C C . GLU A 1 93 ? 12.105 4.543 -18.991 1.00 89.19 93 GLU A C 1
ATOM 701 O O . GLU A 1 93 ? 12.131 3.971 -20.079 1.00 89.19 93 GLU A O 1
ATOM 706 N N . VAL A 1 94 ? 11.435 4.059 -17.952 1.00 92.25 94 VAL A N 1
ATOM 707 C CA . VAL A 1 94 ? 10.672 2.813 -17.957 1.00 92.25 94 VAL A CA 1
ATOM 708 C C . VAL A 1 94 ? 9.193 3.153 -17.858 1.00 92.25 94 VAL A C 1
ATOM 710 O O . VAL A 1 94 ? 8.758 3.774 -16.884 1.00 92.25 94 VAL A O 1
ATOM 713 N N . LYS A 1 95 ? 8.409 2.735 -18.852 1.00 94.31 95 LYS A N 1
ATOM 714 C CA . LYS A 1 95 ? 6.943 2.745 -18.793 1.00 94.31 95 LYS A CA 1
ATOM 715 C C . LYS A 1 95 ? 6.465 1.339 -18.482 1.00 94.31 95 LYS A C 1
ATOM 717 O O . LYS A 1 95 ? 6.905 0.385 -19.123 1.00 94.31 95 LYS A O 1
ATOM 722 N N . PHE A 1 96 ? 5.579 1.205 -17.510 1.00 94.44 96 PHE A N 1
ATOM 723 C CA . PHE A 1 96 ? 5.126 -0.090 -17.021 1.00 94.44 96 PHE A CA 1
ATOM 724 C C . PHE A 1 96 ? 3.683 -0.026 -16.538 1.00 94.44 96 PHE A C 1
ATOM 726 O O . PHE A 1 96 ? 3.180 1.034 -16.174 1.00 94.44 96 PHE A O 1
ATOM 733 N N . THR A 1 97 ? 3.041 -1.183 -16.510 1.00 95.44 97 THR A N 1
ATOM 734 C CA . THR A 1 97 ? 1.719 -1.385 -15.927 1.00 95.44 97 THR A CA 1
ATOM 735 C C . THR A 1 97 ? 1.894 -1.995 -14.544 1.00 95.44 97 THR A C 1
ATOM 737 O O . THR A 1 97 ? 2.637 -2.968 -14.394 1.00 95.44 97 THR A O 1
ATOM 740 N N . ALA A 1 98 ? 1.237 -1.430 -13.535 1.00 95.00 98 ALA A N 1
ATOM 741 C CA . ALA A 1 98 ? 1.264 -1.937 -12.168 1.00 95.00 98 ALA A CA 1
ATOM 742 C C . ALA A 1 98 ? -0.145 -2.173 -11.629 1.00 95.00 98 ALA A C 1
ATOM 744 O O . ALA A 1 98 ? -1.114 -1.593 -12.117 1.00 95.00 98 ALA A O 1
ATOM 745 N N . LYS A 1 99 ? -0.237 -3.018 -10.604 1.00 94.69 99 LYS A N 1
ATOM 746 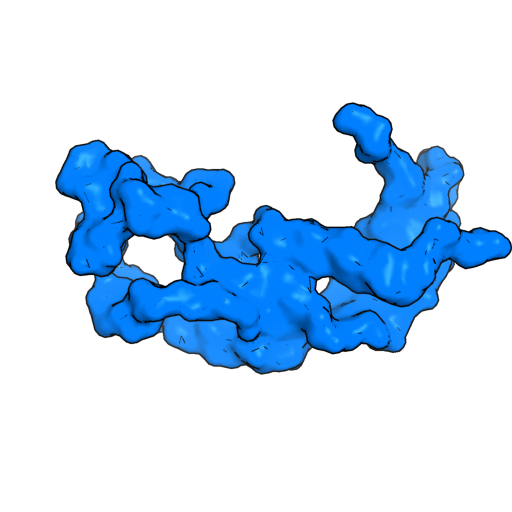C CA . LYS A 1 99 ? -1.468 -3.261 -9.850 1.00 94.69 99 LYS A CA 1
ATOM 747 C C . LYS A 1 99 ? -1.175 -3.534 -8.382 1.00 94.69 99 LYS A C 1
ATOM 749 O O . LYS A 1 99 ? -0.064 -3.932 -8.023 1.00 94.69 99 LYS A O 1
ATOM 754 N N . LEU A 1 100 ? -2.184 -3.326 -7.549 1.00 95.00 100 LEU A N 1
ATOM 755 C CA . LEU A 1 100 ? -2.167 -3.668 -6.135 1.00 95.00 100 LEU A CA 1
ATOM 756 C C . LEU A 1 100 ? -2.209 -5.188 -5.953 1.00 95.00 100 LEU A C 1
ATOM 758 O O . LEU A 1 100 ? -3.056 -5.874 -6.528 1.00 95.00 100 LEU A O 1
ATOM 762 N N . VAL A 1 101 ? -1.305 -5.694 -5.125 1.00 92.62 101 VAL A N 1
ATOM 763 C CA . VAL A 1 101 ? -1.192 -7.093 -4.709 1.00 92.62 101 VAL A CA 1
ATOM 764 C C . VAL A 1 101 ? -1.047 -7.166 -3.186 1.00 92.62 101 VAL A C 1
ATOM 766 O O . VAL A 1 101 ? -0.830 -6.147 -2.530 1.00 92.62 101 VAL A O 1
ATOM 769 N N . ASN A 1 102 ? -1.165 -8.372 -2.621 1.00 92.62 102 ASN A N 1
ATOM 770 C CA . ASN A 1 102 ? -0.995 -8.632 -1.184 1.00 92.62 102 ASN A CA 1
ATOM 771 C C . ASN A 1 102 ? -1.860 -7.729 -0.290 1.00 92.62 102 ASN A C 1
ATOM 773 O O . ASN A 1 102 ? -1.382 -7.211 0.720 1.00 92.62 102 ASN A O 1
ATOM 777 N N . VAL A 1 103 ? -3.120 -7.507 -0.678 1.00 94.19 103 VAL A N 1
ATOM 778 C CA . VAL A 1 103 ? -4.029 -6.675 0.114 1.00 94.19 103 VAL A CA 1
ATOM 779 C C . VAL A 1 103 ? -4.235 -7.323 1.477 1.00 94.19 103 VAL A C 1
ATOM 781 O O . VAL A 1 103 ? -4.573 -8.500 1.561 1.00 94.19 103 VAL A O 1
ATOM 784 N N . ALA A 1 104 ? -3.996 -6.569 2.542 1.00 94.06 104 ALA A N 1
ATOM 785 C CA . ALA A 1 104 ? -4.118 -7.071 3.895 1.00 94.06 104 ALA A CA 1
ATOM 786 C C . ALA A 1 104 ? -5.593 -7.228 4.284 1.00 94.06 104 ALA A C 1
ATOM 788 O O . ALA A 1 104 ? -6.378 -6.304 4.090 1.00 94.06 104 ALA A O 1
ATOM 789 N N . ASP A 1 105 ? -5.951 -8.346 4.919 1.00 93.88 105 ASP A N 1
ATOM 790 C CA . ASP A 1 105 ? -7.347 -8.657 5.280 1.00 93.88 105 ASP A CA 1
ATOM 791 C C . ASP A 1 105 ? -8.010 -7.568 6.140 1.00 93.88 105 ASP A C 1
ATOM 793 O O . ASP A 1 105 ? -9.205 -7.298 6.021 1.00 93.88 105 ASP A O 1
ATOM 797 N N . TRP A 1 106 ? -7.223 -6.890 6.986 1.00 94.19 106 TRP A N 1
ATOM 798 C CA . TRP A 1 106 ? -7.716 -5.794 7.823 1.00 94.19 106 TRP A CA 1
ATOM 799 C C . TRP A 1 106 ? -8.185 -4.586 7.005 1.00 94.19 106 TRP A C 1
ATOM 801 O O . TRP A 1 106 ? -9.006 -3.812 7.481 1.00 94.19 106 TRP A O 1
ATOM 811 N N . ALA A 1 107 ? -7.681 -4.397 5.786 1.00 93.88 107 ALA A N 1
ATOM 812 C CA . ALA A 1 107 ? -8.002 -3.241 4.954 1.00 93.88 107 ALA A CA 1
ATOM 813 C C . ALA A 1 107 ? -9.436 -3.278 4.408 1.00 93.88 107 ALA A C 1
ATOM 815 O O . ALA A 1 107 ? -9.993 -2.245 4.049 1.00 93.88 107 ALA A O 1
ATOM 816 N N . THR A 1 108 ? -10.034 -4.466 4.365 1.00 93.06 108 THR A N 1
ATOM 817 C CA . THR A 1 108 ? -11.438 -4.679 3.994 1.00 93.06 108 THR A CA 1
ATOM 818 C C . THR A 1 108 ? -12.349 -4.848 5.211 1.00 93.06 108 THR A C 1
ATOM 820 O O . THR A 1 108 ? -13.524 -5.175 5.059 1.00 93.06 108 THR A O 1
ATOM 823 N N . ASP A 1 109 ? -11.823 -4.654 6.425 1.00 95.38 109 ASP A N 1
ATOM 824 C CA . ASP A 1 109 ? -12.624 -4.720 7.643 1.00 95.38 109 ASP A CA 1
ATOM 825 C C . ASP A 1 109 ? -13.651 -3.567 7.673 1.00 95.38 109 ASP A C 1
ATOM 827 O O . ASP A 1 109 ? -13.279 -2.418 7.410 1.00 95.38 109 ASP A O 1
ATOM 831 N N . PRO A 1 110 ? -14.929 -3.821 8.014 1.00 94.25 110 PRO A N 1
ATOM 832 C CA . PRO A 1 110 ? -15.967 -2.788 8.031 1.00 94.25 110 PRO A CA 1
ATOM 833 C C . PRO A 1 110 ? -15.642 -1.574 8.912 1.00 94.25 110 PRO A C 1
ATOM 835 O O . PRO A 1 110 ? -16.042 -0.451 8.597 1.00 94.25 110 PRO A O 1
ATOM 838 N N . GLU A 1 111 ? -14.912 -1.766 10.011 1.00 93.19 111 GLU A N 1
ATOM 839 C CA . GLU A 1 111 ? -14.512 -0.673 10.903 1.00 93.19 111 GLU A CA 1
ATOM 840 C C . GLU A 1 111 ? -13.452 0.215 10.250 1.00 93.19 111 GLU A C 1
ATOM 842 O O . GLU A 1 111 ? -13.481 1.439 10.402 1.00 93.19 111 GLU A O 1
ATOM 847 N N . ILE A 1 112 ? -12.555 -0.394 9.473 1.00 94.44 112 ILE A N 1
ATOM 848 C CA . ILE A 1 112 ? -11.554 0.314 8.677 1.00 94.44 112 ILE A CA 1
ATOM 849 C C . ILE A 1 112 ? -12.225 1.033 7.508 1.00 94.44 112 ILE A C 1
ATOM 851 O O . ILE A 1 112 ? -11.958 2.216 7.316 1.00 94.44 112 ILE A O 1
ATOM 855 N N . GLU A 1 113 ? -13.153 0.399 6.787 1.00 93.00 113 GLU A N 1
ATOM 856 C CA . GLU A 1 113 ? -13.914 1.068 5.719 1.00 93.00 113 GLU A CA 1
ATOM 857 C C . GLU A 1 113 ? -14.698 2.279 6.244 1.00 93.00 113 GLU A C 1
ATOM 859 O O . GLU A 1 113 ? -14.780 3.312 5.578 1.00 93.00 113 GLU A O 1
ATOM 864 N N . LYS A 1 114 ? -15.249 2.183 7.458 1.00 92.81 114 LYS A N 1
ATOM 865 C CA . LYS A 1 114 ? -15.981 3.281 8.095 1.00 92.81 114 LYS A CA 1
ATOM 866 C C . LYS A 1 114 ? -15.064 4.430 8.514 1.00 92.81 114 LYS A C 1
ATOM 868 O O . LYS A 1 114 ? -15.429 5.589 8.323 1.00 92.81 114 LYS A O 1
ATOM 873 N N . ALA A 1 115 ? -13.908 4.126 9.104 1.00 93.00 115 ALA A N 1
ATOM 874 C CA . ALA A 1 115 ? -12.940 5.141 9.522 1.00 93.00 115 ALA A CA 1
ATOM 875 C C . ALA A 1 115 ? -12.229 5.792 8.325 1.00 93.00 115 ALA A C 1
ATOM 877 O O . ALA A 1 115 ? -11.961 6.990 8.339 1.00 93.00 115 ALA A O 1
ATOM 878 N N . PHE A 1 116 ? -11.987 5.015 7.270 1.00 92.00 116 PHE A N 1
ATOM 879 C CA . PHE A 1 116 ? -11.286 5.418 6.060 1.00 92.00 116 PHE A CA 1
ATOM 880 C C . PHE A 1 116 ? -12.191 5.218 4.846 1.00 92.00 116 PHE A C 1
ATOM 882 O O . PHE A 1 116 ? -11.962 4.340 4.018 1.00 92.00 116 PHE A O 1
ATOM 889 N N . SER A 1 117 ? -13.206 6.067 4.700 1.00 87.56 117 SER A N 1
ATOM 890 C CA . SER A 1 117 ? -14.246 5.940 3.661 1.00 87.56 117 SER A CA 1
ATOM 891 C C . SER A 1 117 ? -13.724 5.845 2.216 1.00 87.56 117 SER A C 1
ATOM 893 O O . SER A 1 117 ? -14.414 5.332 1.334 1.00 87.56 117 SER A O 1
ATOM 895 N N . GLY A 1 118 ? -12.496 6.303 1.956 1.00 90.19 118 GLY A N 1
ATOM 896 C CA . GLY A 1 118 ? -11.832 6.182 0.658 1.00 90.19 118 GLY A CA 1
ATOM 897 C C . GLY A 1 118 ? -11.165 4.829 0.383 1.00 90.19 118 GLY A C 1
ATOM 898 O O . GLY A 1 118 ? -10.897 4.537 -0.784 1.00 90.19 118 GLY A O 1
ATOM 899 N N . ILE A 1 119 ? -10.901 3.998 1.400 1.00 92.19 119 ILE A N 1
ATOM 900 C CA . ILE A 1 119 ? -10.023 2.822 1.270 1.00 92.19 119 ILE A CA 1
ATOM 901 C C . ILE A 1 119 ? -10.555 1.806 0.264 1.00 92.19 119 ILE A C 1
ATOM 903 O O . ILE A 1 119 ? -9.816 1.343 -0.597 1.00 92.19 119 ILE A O 1
ATOM 907 N N . LYS A 1 120 ? -11.861 1.532 0.288 1.00 92.88 120 LYS A N 1
ATOM 908 C CA . LYS A 1 120 ? -12.496 0.579 -0.625 1.00 92.88 120 LYS A CA 1
ATOM 9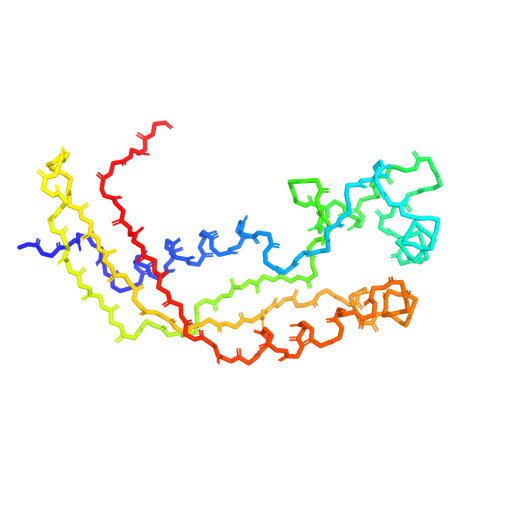09 C C . LYS A 1 120 ? -12.340 0.992 -2.085 1.00 92.88 120 LYS A C 1
ATOM 911 O O . LYS A 1 120 ? -11.991 0.173 -2.932 1.00 92.88 120 LYS A O 1
ATOM 916 N N . ARG A 1 121 ? -12.572 2.277 -2.379 1.00 93.94 121 ARG A N 1
ATOM 917 C CA . ARG A 1 121 ? -12.382 2.827 -3.727 1.00 93.94 121 ARG A CA 1
ATOM 918 C C . ARG A 1 121 ? -10.910 2.752 -4.127 1.00 93.94 121 ARG A C 1
ATOM 920 O O . ARG A 1 121 ? -10.621 2.291 -5.222 1.00 93.94 121 ARG A O 1
ATOM 927 N N . GLN A 1 122 ? -9.997 3.137 -3.234 1.00 92.56 122 GLN A N 1
ATOM 928 C CA . GLN A 1 122 ? -8.558 3.074 -3.499 1.00 92.56 122 GLN A CA 1
ATOM 929 C C . GLN A 1 122 ? -8.080 1.650 -3.795 1.00 92.56 122 GLN A C 1
ATOM 931 O O . GLN A 1 122 ? -7.355 1.460 -4.765 1.00 92.56 122 GLN A O 1
ATOM 936 N N . ILE A 1 123 ? -8.513 0.652 -3.017 1.00 94.06 123 ILE A N 1
ATOM 937 C CA . ILE A 1 123 ? -8.190 -0.758 -3.266 1.00 94.06 123 ILE A CA 1
ATOM 938 C C . ILE A 1 123 ? -8.674 -1.159 -4.660 1.00 94.06 123 ILE A C 1
ATOM 940 O O . ILE A 1 123 ? -7.877 -1.634 -5.461 1.00 94.06 123 ILE A O 1
ATOM 944 N N . VAL A 1 124 ? -9.945 -0.910 -4.990 1.00 94.00 124 VAL A N 1
ATOM 945 C CA . VAL A 1 124 ? -10.512 -1.266 -6.303 1.00 94.00 124 VAL A CA 1
ATOM 946 C C . VAL A 1 124 ? -9.778 -0.574 -7.452 1.00 94.00 124 VAL A C 1
ATOM 948 O O . VAL A 1 124 ? -9.485 -1.213 -8.464 1.00 94.00 124 VAL A O 1
ATOM 951 N N . ASP A 1 125 ? -9.485 0.716 -7.315 1.00 92.88 125 ASP A N 1
ATOM 952 C CA . ASP A 1 125 ? -8.832 1.500 -8.361 1.00 92.88 125 ASP A CA 1
ATOM 953 C C . ASP A 1 125 ? -7.372 1.076 -8.553 1.00 92.88 125 ASP A C 1
ATOM 955 O O . ASP A 1 125 ? -6.930 0.914 -9.689 1.00 92.88 125 ASP A O 1
ATOM 959 N N . LEU A 1 126 ? -6.635 0.820 -7.467 1.00 92.25 126 LEU A N 1
ATOM 960 C CA . LEU A 1 126 ? -5.240 0.378 -7.528 1.00 92.25 126 LEU A CA 1
ATOM 961 C C . LEU A 1 126 ? -5.099 -1.098 -7.922 1.00 92.25 126 LEU A C 1
ATOM 963 O O . LEU A 1 126 ? -4.074 -1.473 -8.490 1.00 92.25 126 LEU A O 1
ATOM 967 N N . SER A 1 127 ? -6.096 -1.944 -7.647 1.00 93.12 127 SER A N 1
ATOM 968 C CA . SER A 1 127 ? -6.130 -3.339 -8.108 1.00 93.12 127 SER A CA 1
ATOM 969 C C . SER A 1 127 ? -6.305 -3.457 -9.620 1.00 93.12 127 SER A C 1
ATOM 971 O O . SER A 1 127 ? -5.946 -4.488 -10.193 1.00 93.12 127 SER A O 1
ATOM 973 N N . LYS A 1 128 ? -6.826 -2.420 -10.286 1.00 93.94 128 LYS A N 1
ATOM 974 C CA . LYS A 1 128 ? -6.851 -2.373 -11.747 1.00 93.94 128 LYS A CA 1
ATOM 975 C C . LYS A 1 128 ? -5.450 -2.057 -12.286 1.00 93.94 128 LYS A C 1
ATOM 977 O O . LYS A 1 128 ? -4.768 -1.183 -11.740 1.00 93.94 128 LYS A O 1
ATOM 982 N N . PRO A 1 129 ? -5.034 -2.721 -13.377 1.00 92.50 129 PRO A N 1
ATOM 983 C CA . PRO A 1 129 ? -3.813 -2.370 -14.085 1.00 92.50 129 PRO A CA 1
ATOM 984 C C . PRO A 1 129 ? -3.806 -0.889 -14.474 1.00 92.50 129 PRO A C 1
ATOM 986 O O . PRO A 1 129 ? -4.742 -0.407 -15.114 1.00 92.50 129 PRO A O 1
ATOM 989 N N . HIS A 1 130 ? -2.758 -0.167 -14.091 1.00 90.81 130 HIS A N 1
ATOM 990 C CA . HIS A 1 130 ? -2.591 1.244 -14.424 1.00 90.81 130 HIS A CA 1
ATOM 991 C C . HIS A 1 130 ? -1.168 1.536 -14.893 1.00 90.81 130 HIS A C 1
ATOM 993 O O . HIS A 1 130 ? -0.185 1.016 -14.357 1.00 90.81 130 HIS A O 1
ATOM 999 N N . GLU A 1 131 ? -1.063 2.381 -15.916 1.00 92.88 131 GLU A N 1
ATOM 1000 C CA . GLU A 1 131 ? 0.221 2.765 -16.483 1.00 92.88 131 GLU A CA 1
ATOM 1001 C C . GLU A 1 131 ? 0.952 3.759 -15.584 1.00 92.88 131 GLU A C 1
ATOM 1003 O O . GLU A 1 131 ? 0.380 4.707 -15.039 1.00 92.88 131 GLU A O 1
ATOM 1008 N N . ARG A 1 132 ? 2.259 3.556 -15.457 1.00 92.69 132 ARG A N 1
ATOM 1009 C CA . ARG A 1 132 ? 3.172 4.421 -14.722 1.00 92.69 132 ARG A CA 1
ATOM 1010 C C . ARG A 1 132 ? 4.467 4.582 -15.503 1.00 92.69 132 ARG A C 1
ATOM 1012 O O . ARG A 1 132 ? 4.799 3.801 -16.394 1.00 92.69 132 ARG A O 1
ATOM 1019 N N . ARG A 1 133 ? 5.211 5.622 -15.143 1.00 91.38 133 ARG A N 1
ATOM 1020 C CA . ARG A 1 133 ? 6.540 5.910 -15.679 1.00 91.38 133 ARG A CA 1
ATOM 1021 C C . ARG A 1 133 ? 7.518 6.136 -14.543 1.00 91.38 133 ARG A C 1
ATOM 1023 O O . ARG A 1 133 ? 7.164 6.750 -13.535 1.00 91.38 133 ARG A O 1
ATOM 1030 N N . LYS A 1 134 ? 8.749 5.679 -14.725 1.00 88.31 134 LYS A N 1
ATOM 1031 C CA . LYS A 1 134 ? 9.848 5.902 -13.791 1.00 88.31 134 LYS A CA 1
ATOM 1032 C C . LYS A 1 134 ? 11.130 6.163 -14.564 1.00 88.31 134 LYS A C 1
ATOM 1034 O O . LYS A 1 134 ? 11.354 5.561 -15.606 1.00 88.31 134 LYS A O 1
ATOM 1039 N N . LEU A 1 135 ? 11.957 7.058 -14.040 1.00 85.94 135 LEU A N 1
ATOM 1040 C CA . LEU A 1 135 ? 13.315 7.264 -14.518 1.00 85.94 135 LEU A CA 1
ATOM 1041 C C . LEU A 1 135 ? 14.271 6.520 -13.580 1.00 85.94 135 LEU A C 1
ATOM 1043 O O . LEU A 1 135 ? 14.255 6.770 -12.374 1.00 85.94 135 LEU A O 1
ATOM 1047 N N . LEU A 1 136 ? 15.054 5.592 -14.123 1.00 85.38 136 LEU A N 1
ATOM 1048 C CA . LEU A 1 136 ? 16.106 4.871 -13.411 1.00 85.38 136 LEU A CA 1
ATOM 1049 C C . LEU A 1 136 ? 17.448 5.497 -13.781 1.00 85.38 136 LEU A C 1
ATOM 1051 O O . LEU A 1 136 ? 17.847 5.408 -14.935 1.00 85.38 136 LEU A O 1
ATOM 1055 N N . VAL A 1 137 ? 18.140 6.122 -12.830 1.00 79.25 137 VAL A N 1
ATOM 1056 C CA . VAL A 1 137 ? 19.439 6.780 -13.068 1.00 79.25 137 VAL A CA 1
ATOM 1057 C C . VAL A 1 137 ? 20.593 5.832 -12.707 1.00 79.25 137 VAL A C 1
ATOM 1059 O O . VAL A 1 137 ? 20.489 5.057 -11.749 1.00 79.25 137 VAL A O 1
ATOM 1062 N N . GLU A 1 138 ? 21.692 5.867 -13.466 1.00 67.31 138 GLU A N 1
ATOM 1063 C CA . GLU A 1 138 ? 22.959 5.216 -13.109 1.00 67.31 138 GLU A CA 1
ATOM 1064 C C . GLU A 1 138 ? 23.757 6.077 -12.104 1.00 67.31 138 GLU A C 1
ATOM 1066 O O . GLU A 1 138 ? 24.272 7.138 -12.449 1.00 67.31 138 GLU A O 1
ATOM 1071 N N . GLY A 1 139 ? 23.881 5.590 -10.858 1.00 55.16 139 GLY A N 1
ATOM 1072 C CA . GLY A 1 139 ? 24.644 6.199 -9.750 1.00 55.16 139 GLY A CA 1
ATOM 1073 C C . GLY A 1 139 ? 23.727 6.787 -8.663 1.00 55.16 139 GLY A C 1
ATOM 1074 O O . GLY A 1 139 ? 22.865 7.600 -8.952 1.00 55.16 139 GLY A O 1
ATOM 1075 N N . LYS A 1 140 ? 23.793 6.438 -7.375 1.00 39.91 140 LYS A N 1
ATOM 1076 C CA . LYS A 1 140 ? 24.820 5.803 -6.543 1.00 39.91 140 LYS A CA 1
ATOM 1077 C C . LYS A 1 140 ? 24.221 4.630 -5.761 1.00 39.91 140 LYS A C 1
ATOM 1079 O O . LYS A 1 140 ? 23.260 4.819 -5.022 1.00 39.91 140 LYS A O 1
ATOM 1084 N N . THR A 1 141 ? 24.890 3.484 -5.794 1.00 38.44 141 THR A N 1
ATOM 1085 C CA . THR A 1 141 ? 25.081 2.713 -4.562 1.00 38.44 141 THR A CA 1
ATOM 1086 C C . THR A 1 141 ? 26.061 3.533 -3.726 1.00 38.44 141 THR A C 1
ATOM 1088 O O . THR A 1 141 ? 27.205 3.733 -4.144 1.00 38.44 141 THR A O 1
ATOM 1091 N N . LYS A 1 142 ? 25.611 4.105 -2.614 1.00 32.03 142 LYS A N 1
ATOM 1092 C CA . LYS A 1 142 ? 26.510 4.579 -1.564 1.00 32.03 142 LYS A CA 1
ATOM 1093 C C . LYS A 1 142 ? 25.966 4.125 -0.228 1.00 32.03 142 LYS A C 1
ATOM 1095 O O . LYS A 1 142 ? 24.734 4.247 -0.058 1.00 32.03 142 LYS A O 1
#

Organism: NCBI:txid1381557

Secondary structure (DSSP, 8-state):
---SS-HHHHHHHHHHHHHTSGGGEE---TTT--HHHHHHHHHTTSB-TTSPBPHHHHTTEETTEEE--EEEEEEEEEEEEEEETTTTEEEEEEEEEEEEES--GGGG-HHHHHHSTTHHHHHHHHHS-EEEEEEEES----